Protein AF-A0A9W7VPP7-F1 (afdb_monomer)

Sequence (104 aa):
MFNDECVNFSEFVGGIGALGFMPYFRFRKSKTGDPKEHDHIAVICRDEPCSGAHIARVCVCCIGKVHVNDYDGFKEAISPETYDELVNLITNFSYTDVDYKAIR

Solvent-accessible surface area (backbone atoms only — not comparable to full-atom values): 6103 Å² total; per-residue (Å²): 130,84,69,92,63,70,34,43,65,68,57,40,54,51,50,38,46,73,72,51,31,40,79,45,78,50,76,60,73,57,92,79,71,50,88,81,64,78,31,34,35,34,32,24,33,60,51,82,96,46,51,74,38,69,41,29,39,28,31,38,80,37,69,61,50,56,47,74,46,75,52,96,57,50,74,77,73,43,56,68,67,60,49,52,54,49,52,50,48,51,38,34,24,38,54,77,66,66,70,84,74,58,81,125

Foldseek 3Di:
DQPPDQQEPVSLQVLLVVLQKHWAWDADPPPPLDPPDFGWIFIAHCDPPRHRPGQKIATQADAQPIDGPPDPCPCVVDDVVSVVSNCSSRNSYYYPPVPVSPPD

Secondary structure (DSSP, 8-state):
---S-PBPHHHHHHHHHHTTEEEEEE----SS--TTPPPEEEEEE-STTSTT-EEEEEETTSTT-EEE---TTHHHHS-HHHHHHHHHHHHHB----GGGS---

Nearest PDB structures (foldseek):
  2e2l-assembly1_D  TM=4.765E-01  e=2.757E+00  Helicobacter pylori 26695
  7xhn-assembly1_L  TM=4.486E-01  e=1.646E+00  Homo sapiens
  2dyu-assembly1_B  TM=3.398E-01  e=1.646E+00  Helic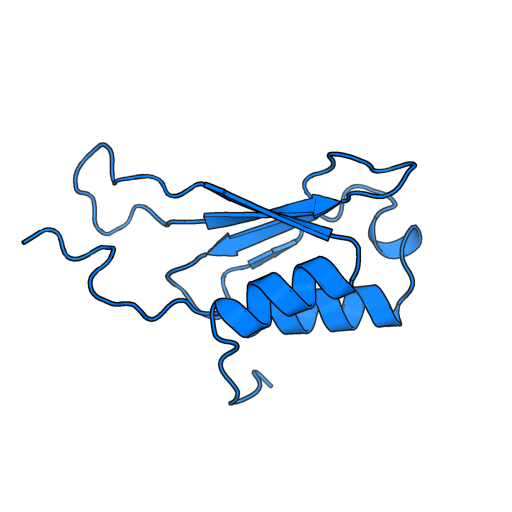obacter pylori 26695
  4fxy-assembly2_Q  TM=5.312E-01  e=6.370E+00  Rattus norvegicus
  8dga-assembly1_K  TM=4.385E-01  e=5.972E+00  Drosophila melanogaster

pLDDT: mean 71.77, std 14.65, range [34.47, 90.5]

Structure (mmCIF, N/CA/C/O backbone):
data_AF-A0A9W7VPP7-F1
#
_entry.id   AF-A0A9W7VPP7-F1
#
loop_
_atom_site.group_PDB
_atom_site.id
_atom_site.type_symbol
_atom_site.label_atom_id
_atom_site.label_alt_id
_atom_site.label_comp_id
_atom_site.label_asym_id
_atom_site.label_entity_id
_atom_site.label_seq_id
_atom_site.pdbx_PDB_ins_code
_atom_site.Cartn_x
_atom_site.Cartn_y
_atom_site.Cartn_z
_atom_site.occupancy
_atom_site.B_iso_or_equiv
_atom_site.auth_seq_id
_atom_site.auth_comp_id
_atom_site.auth_asym_i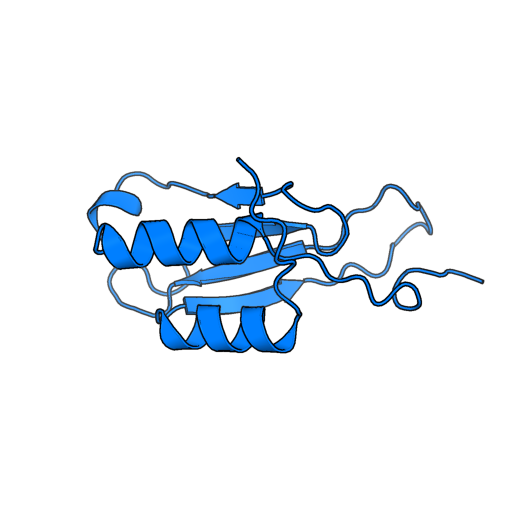d
_atom_site.auth_atom_id
_atom_site.pdbx_PDB_model_num
ATOM 1 N N . MET A 1 1 ? 15.969 2.379 9.939 1.00 34.47 1 MET A N 1
ATOM 2 C CA . MET A 1 1 ? 16.528 1.150 9.340 1.00 34.47 1 MET A CA 1
ATOM 3 C C . MET A 1 1 ? 15.459 0.617 8.413 1.00 34.47 1 MET A C 1
ATOM 5 O O . MET A 1 1 ? 14.340 0.463 8.875 1.00 34.47 1 MET A O 1
ATOM 9 N N . PHE A 1 2 ? 15.753 0.461 7.124 1.00 40.53 2 PHE A N 1
ATOM 10 C CA . PHE A 1 2 ? 14.880 -0.317 6.243 1.00 40.53 2 PHE A CA 1
ATOM 11 C C . PHE A 1 2 ? 15.055 -1.783 6.654 1.00 40.53 2 PHE A C 1
ATOM 13 O O . PHE A 1 2 ? 16.195 -2.197 6.859 1.00 40.53 2 PHE A O 1
ATOM 20 N N . ASN A 1 3 ? 13.965 -2.517 6.879 1.00 44.94 3 ASN A N 1
ATOM 21 C CA . ASN A 1 3 ? 14.059 -3.950 7.152 1.00 44.94 3 ASN A CA 1
ATOM 22 C C . ASN A 1 3 ? 14.596 -4.646 5.894 1.00 44.94 3 ASN A C 1
ATOM 24 O O . ASN A 1 3 ? 14.163 -4.332 4.788 1.00 44.94 3 ASN A O 1
ATOM 28 N N . ASP A 1 4 ? 15.521 -5.592 6.066 1.00 48.12 4 ASP A N 1
ATOM 29 C CA . ASP A 1 4 ? 16.079 -6.404 4.971 1.00 48.12 4 ASP A CA 1
ATOM 30 C C . ASP A 1 4 ? 15.044 -7.375 4.355 1.00 48.12 4 ASP A C 1
ATOM 32 O O . ASP A 1 4 ? 15.307 -8.020 3.340 1.00 48.12 4 ASP A O 1
ATOM 36 N N . GLU A 1 5 ? 13.847 -7.475 4.939 1.00 60.94 5 GLU A N 1
ATOM 37 C CA . GLU A 1 5 ? 12.741 -8.282 4.427 1.00 60.94 5 GLU A CA 1
ATOM 38 C C . GLU A 1 5 ? 11.921 -7.488 3.400 1.00 60.94 5 GLU A C 1
ATOM 40 O O . GLU A 1 5 ? 11.085 -6.650 3.739 1.00 60.94 5 GLU A O 1
ATOM 45 N N . CYS A 1 6 ? 12.164 -7.758 2.115 1.00 69.81 6 CYS A N 1
ATOM 46 C CA . CYS A 1 6 ? 11.296 -7.287 1.038 1.00 69.81 6 CYS A CA 1
ATOM 47 C C . CYS A 1 6 ? 9.957 -8.034 1.086 1.00 69.81 6 CYS A C 1
ATOM 49 O O . CYS A 1 6 ? 9.914 -9.241 0.857 1.00 69.81 6 CYS A O 1
ATOM 51 N N . VAL A 1 7 ? 8.867 -7.300 1.315 1.00 75.94 7 VAL A N 1
ATOM 52 C CA . VAL A 1 7 ? 7.499 -7.833 1.270 1.00 75.94 7 VAL A CA 1
ATOM 53 C C . VAL A 1 7 ? 7.141 -8.126 -0.185 1.00 75.94 7 VAL A C 1
ATOM 55 O O . VAL A 1 7 ? 7.206 -7.236 -1.042 1.00 75.94 7 VAL A O 1
ATOM 58 N N . ASN A 1 8 ? 6.757 -9.368 -0.478 1.00 79.38 8 ASN A N 1
ATOM 59 C CA . ASN A 1 8 ? 6.348 -9.772 -1.822 1.00 79.38 8 ASN A CA 1
ATOM 60 C C . ASN A 1 8 ? 4.896 -9.354 -2.132 1.00 79.38 8 ASN A C 1
ATOM 62 O O . ASN A 1 8 ? 4.153 -8.891 -1.270 1.00 79.38 8 ASN A O 1
ATOM 66 N N . PHE A 1 9 ? 4.455 -9.517 -3.383 1.00 80.19 9 PHE A N 1
ATOM 67 C CA . PHE A 1 9 ? 3.106 -9.106 -3.800 1.00 80.19 9 PHE A CA 1
ATOM 68 C C . PHE A 1 9 ? 1.976 -9.803 -3.039 1.00 80.19 9 PHE A C 1
ATOM 70 O O . PHE A 1 9 ? 1.000 -9.153 -2.674 1.00 80.19 9 PHE A O 1
ATOM 77 N N . SER A 1 10 ? 2.097 -11.105 -2.777 1.00 83.31 10 SER A N 1
ATOM 78 C CA . SER A 1 10 ? 1.062 -11.850 -2.055 1.00 83.31 10 SER A CA 1
ATOM 79 C C . SER A 1 10 ? 0.975 -11.408 -0.596 1.00 83.31 10 SER A C 1
ATOM 81 O O . SER A 1 10 ? -0.125 -11.222 -0.080 1.00 83.31 10 SER A O 1
ATOM 83 N N . GLU A 1 11 ? 2.122 -11.213 0.055 1.00 86.12 11 GLU A N 1
ATOM 84 C CA . GLU A 1 11 ? 2.209 -10.703 1.428 1.00 86.12 11 GLU A CA 1
ATOM 85 C C . GLU A 1 11 ? 1.662 -9.282 1.524 1.00 86.12 11 GLU A C 1
ATOM 87 O O . GLU A 1 11 ? 0.897 -8.976 2.433 1.00 86.12 11 GLU A O 1
ATOM 92 N N . PHE A 1 12 ? 1.975 -8.436 0.543 1.00 86.38 12 PHE A N 1
ATOM 93 C CA . PHE A 1 12 ? 1.448 -7.082 0.467 1.00 86.38 12 PHE A CA 1
ATOM 94 C C . PHE A 1 12 ? -0.076 -7.078 0.331 1.00 86.38 12 PHE A C 1
ATOM 96 O O . PHE A 1 12 ? -0.768 -6.446 1.123 1.00 86.38 12 PHE A O 1
ATOM 103 N N . VAL A 1 13 ? -0.629 -7.800 -0.646 1.00 85.50 13 VAL A N 1
ATOM 104 C CA . VAL A 1 13 ? -2.082 -7.827 -0.884 1.00 85.50 13 VAL A CA 1
ATOM 105 C C . VAL A 1 13 ? -2.831 -8.444 0.295 1.00 85.50 13 VAL A C 1
ATOM 107 O O . VAL A 1 13 ? -3.861 -7.907 0.707 1.00 85.50 13 VAL A O 1
ATOM 110 N N . GLY A 1 14 ? -2.303 -9.532 0.860 1.00 89.25 14 GLY A N 1
ATOM 111 C CA . GLY A 1 14 ? -2.862 -10.176 2.047 1.00 89.25 14 GLY A CA 1
ATOM 112 C C . GLY A 1 14 ? -2.810 -9.274 3.278 1.00 89.25 14 GLY A C 1
ATOM 113 O O . GLY A 1 14 ? -3.824 -9.118 3.953 1.00 89.25 14 GLY A O 1
ATOM 114 N N . GLY A 1 15 ? -1.668 -8.628 3.526 1.00 90.50 15 GLY A N 1
ATOM 115 C CA . GLY A 1 15 ? -1.469 -7.710 4.648 1.00 90.50 15 GLY A CA 1
ATOM 116 C C . GLY A 1 15 ? -2.373 -6.483 4.567 1.00 90.50 15 GLY A C 1
ATOM 117 O O . GLY A 1 15 ? -3.084 -6.182 5.519 1.00 90.50 15 GLY A O 1
ATOM 118 N N . ILE A 1 16 ? -2.444 -5.826 3.402 1.00 89.81 16 ILE A N 1
ATOM 119 C CA . ILE A 1 16 ? -3.360 -4.695 3.177 1.00 89.81 16 ILE A CA 1
ATOM 120 C C . ILE A 1 16 ? -4.816 -5.114 3.427 1.00 89.81 16 ILE A C 1
ATOM 122 O O . ILE A 1 16 ? -5.556 -4.386 4.087 1.00 89.81 16 ILE A O 1
ATOM 126 N N . GLY A 1 17 ? -5.222 -6.292 2.943 1.00 87.69 17 GLY A N 1
ATOM 127 C CA . GLY A 1 17 ? -6.567 -6.823 3.166 1.00 87.69 17 GLY A CA 1
ATOM 128 C C . GLY A 1 17 ? -6.870 -7.140 4.633 1.00 87.69 17 GLY A C 1
ATOM 129 O O . GLY A 1 17 ? -7.975 -6.858 5.097 1.00 87.69 17 GLY A O 1
ATOM 130 N N . ALA A 1 18 ? -5.901 -7.696 5.365 1.00 89.81 18 ALA A N 1
ATOM 131 C CA . ALA A 1 18 ? -6.030 -8.018 6.787 1.00 89.81 18 ALA A CA 1
ATOM 132 C C . ALA A 1 18 ? -6.184 -6.764 7.663 1.00 89.81 18 ALA A C 1
ATOM 134 O O . ALA A 1 18 ? -6.901 -6.800 8.658 1.00 89.81 18 ALA A O 1
ATOM 135 N N . LEU A 1 19 ? -5.578 -5.648 7.2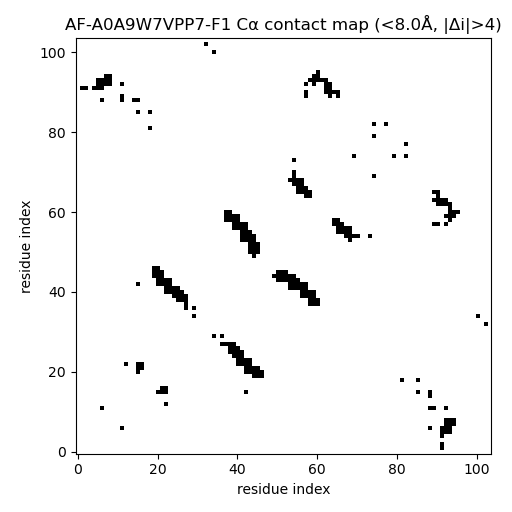49 1.00 88.56 19 LEU A N 1
ATOM 136 C CA . LEU A 1 19 ? -5.678 -4.349 7.917 1.00 88.56 19 LEU A CA 1
ATOM 137 C C . LEU A 1 19 ? -6.978 -3.577 7.614 1.00 88.56 19 LEU A C 1
ATOM 139 O O . LEU A 1 19 ? -7.113 -2.432 8.033 1.00 88.56 19 LEU A O 1
ATOM 143 N N . GLY A 1 20 ? -7.927 -4.156 6.868 1.00 85.69 20 GLY A N 1
ATOM 144 C CA . GLY A 1 20 ? -9.181 -3.478 6.504 1.00 85.69 20 GLY A CA 1
ATOM 145 C C . GLY A 1 20 ? -9.060 -2.529 5.305 1.00 85.69 20 GLY A C 1
ATOM 146 O O . GLY A 1 20 ? -10.004 -1.821 4.956 1.00 85.69 20 GLY A O 1
ATOM 147 N N . PHE A 1 21 ? -7.927 -2.536 4.603 1.00 87.62 21 PHE A N 1
ATOM 148 C CA . PHE A 1 21 ? -7.728 -1.734 3.399 1.00 87.62 21 PHE A CA 1
ATOM 149 C C . PHE A 1 21 ? -7.947 -2.563 2.126 1.00 87.62 21 PHE A C 1
ATOM 151 O O . PHE A 1 21 ? -8.006 -3.793 2.124 1.00 87.62 21 PHE A O 1
ATOM 158 N N . MET A 1 22 ? -8.088 -1.876 0.997 1.00 86.44 22 MET A N 1
ATOM 159 C CA . MET A 1 22 ? -8.201 -2.472 -0.328 1.00 86.44 22 MET A CA 1
ATOM 160 C C . MET A 1 22 ? -7.047 -1.987 -1.210 1.00 86.44 22 MET A C 1
ATOM 162 O O . MET A 1 22 ? -6.940 -0.783 -1.463 1.00 86.44 22 MET A O 1
ATOM 166 N N . PRO A 1 23 ? -6.202 -2.887 -1.739 1.00 82.25 23 PRO A N 1
ATOM 167 C CA . PRO A 1 23 ? -5.228 -2.506 -2.744 1.00 82.25 23 PRO A CA 1
ATOM 168 C C . PRO A 1 23 ? -5.950 -2.287 -4.079 1.00 82.25 23 PRO A C 1
ATOM 170 O O . PRO A 1 23 ? -6.553 -3.195 -4.647 1.00 82.25 23 PRO A O 1
ATOM 173 N N . TYR A 1 24 ? -5.888 -1.066 -4.594 1.00 81.62 24 TYR A N 1
ATOM 174 C CA . TYR A 1 24 ? -6.358 -0.707 -5.922 1.00 81.62 24 TYR A CA 1
ATOM 175 C C . TYR A 1 24 ? -5.173 -0.570 -6.873 1.00 81.62 24 TYR A C 1
ATOM 177 O O . TYR A 1 24 ? -4.409 0.403 -6.853 1.00 81.62 24 TYR A O 1
ATOM 185 N N . PHE A 1 25 ? -5.012 -1.578 -7.723 1.00 74.44 25 PHE A N 1
ATOM 186 C CA . PHE A 1 25 ? -3.902 -1.649 -8.657 1.00 74.44 25 PHE A CA 1
ATOM 187 C C . PHE A 1 25 ? -4.144 -0.729 -9.846 1.00 74.44 25 PHE A C 1
ATOM 189 O O . PHE A 1 25 ? -5.081 -0.914 -10.624 1.00 74.44 25 PHE A O 1
ATOM 196 N N . ARG A 1 26 ? -3.262 0.255 -10.025 1.00 67.50 26 ARG A N 1
ATOM 197 C CA . ARG A 1 26 ? -3.278 1.121 -11.199 1.00 67.50 26 ARG A CA 1
ATOM 198 C C . ARG A 1 26 ? -1.972 0.971 -11.958 1.00 67.50 26 ARG A C 1
ATOM 200 O O . ARG A 1 26 ? -1.147 1.882 -11.994 1.00 67.50 26 ARG A O 1
ATOM 207 N N . PHE A 1 27 ? -1.833 -0.181 -12.602 1.00 65.12 27 PHE A N 1
ATOM 208 C CA . PHE A 1 27 ? -0.761 -0.420 -13.556 1.00 65.12 27 PHE A CA 1
ATOM 209 C C . PHE A 1 27 ? -0.968 0.490 -14.768 1.00 65.12 27 PHE A C 1
ATOM 211 O O . PHE A 1 27 ? -1.935 0.351 -15.524 1.00 65.12 27 PHE A O 1
ATOM 218 N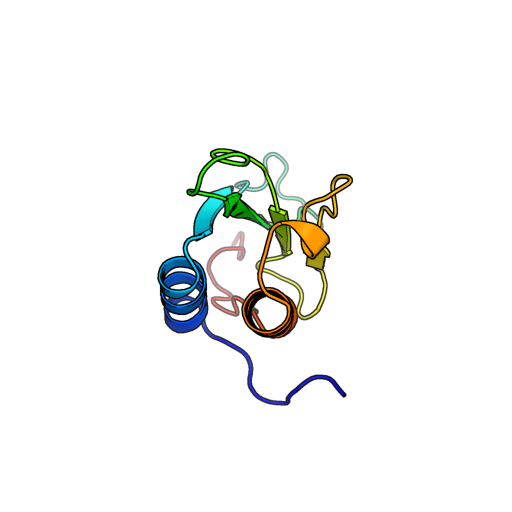 N . ARG A 1 28 ? -0.085 1.469 -14.940 1.00 57.44 28 ARG A N 1
ATOM 219 C CA . ARG A 1 28 ? 0.004 2.211 -16.188 1.00 57.44 28 ARG A CA 1
ATOM 220 C C . ARG A 1 28 ? 0.923 1.399 -17.087 1.00 57.44 28 ARG A C 1
ATOM 222 O O . ARG A 1 28 ? 2.137 1.495 -16.973 1.00 57.44 28 ARG A O 1
ATOM 229 N N . LYS A 1 29 ? 0.347 0.662 -18.048 1.00 51.09 29 LYS A N 1
ATOM 230 C CA . LYS A 1 29 ? 1.099 0.353 -19.275 1.00 51.09 29 LYS A CA 1
ATOM 231 C C . LYS A 1 29 ? 1.693 1.673 -19.740 1.00 51.09 29 LYS A C 1
ATOM 233 O O . LYS A 1 29 ? 0.914 2.620 -19.902 1.00 51.09 29 LYS A O 1
ATOM 238 N N . SER A 1 30 ? 3.018 1.749 -19.869 1.00 51.62 30 SER A N 1
ATOM 239 C CA . SER A 1 30 ? 3.666 2.996 -20.251 1.00 51.62 30 SER A CA 1
ATOM 240 C C . SER A 1 30 ? 2.961 3.498 -21.504 1.00 51.62 30 SER A C 1
ATOM 242 O O . SER A 1 30 ? 2.966 2.799 -22.522 1.00 51.62 30 SER A O 1
ATOM 244 N N . LYS A 1 31 ? 2.282 4.646 -21.448 1.00 47.72 31 LYS A N 1
ATOM 245 C CA . LYS A 1 31 ? 1.548 5.115 -22.640 1.00 47.72 31 LYS A CA 1
ATOM 246 C C .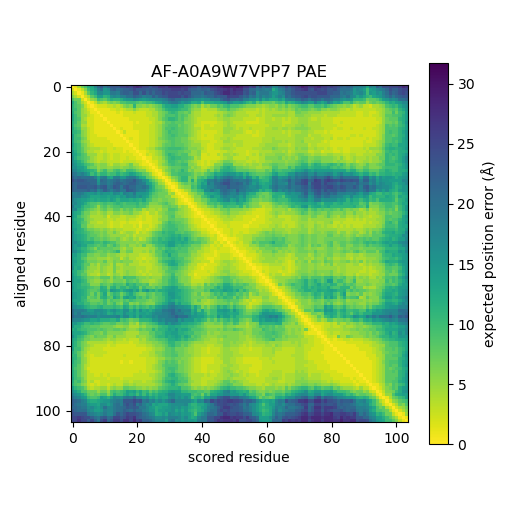 LYS A 1 31 ? 2.516 5.506 -23.759 1.00 47.72 31 LYS A C 1
ATOM 248 O O . LYS A 1 31 ? 2.105 5.649 -24.903 1.00 47.72 31 LYS A O 1
ATOM 253 N N . THR A 1 32 ? 3.782 5.679 -23.397 1.00 55.28 32 THR A N 1
ATOM 254 C CA . THR A 1 32 ? 4.850 6.292 -24.182 1.00 55.28 32 THR A CA 1
ATOM 255 C C . THR A 1 32 ? 6.073 5.388 -24.357 1.00 55.28 32 THR A C 1
ATOM 257 O O . THR A 1 32 ? 6.961 5.735 -25.127 1.00 55.28 32 THR A O 1
ATOM 260 N N . GLY A 1 33 ? 6.148 4.249 -23.658 1.00 54.66 33 GLY A N 1
ATOM 261 C CA . GLY A 1 33 ? 7.366 3.437 -23.596 1.00 54.66 33 GLY A CA 1
ATOM 262 C C . GLY A 1 33 ? 8.452 4.002 -22.675 1.00 54.66 33 GLY A C 1
ATOM 263 O O . GLY A 1 33 ? 9.553 3.459 -22.652 1.00 54.66 33 GLY A O 1
ATOM 264 N N . ASP A 1 34 ? 8.180 5.088 -21.937 1.00 59.03 34 ASP A N 1
ATOM 265 C CA . ASP A 1 34 ? 9.182 5.725 -21.081 1.00 59.03 34 ASP A CA 1
ATOM 266 C C . ASP A 1 34 ? 9.486 4.848 -19.847 1.00 59.03 34 ASP A C 1
ATOM 268 O O . ASP A 1 34 ? 8.606 4.652 -18.999 1.00 59.03 34 ASP A O 1
ATOM 272 N N . PRO A 1 35 ? 10.730 4.353 -19.689 1.00 56.06 35 PRO A N 1
ATOM 273 C CA . PRO A 1 35 ? 11.137 3.564 -18.526 1.00 56.06 35 PRO A CA 1
ATOM 274 C C . PRO A 1 35 ? 11.081 4.352 -17.206 1.00 56.06 35 PRO A C 1
ATOM 276 O O . PRO A 1 35 ? 11.169 3.757 -16.132 1.00 56.06 35 PRO A O 1
ATOM 279 N N . LYS A 1 36 ? 10.920 5.681 -17.259 1.00 61.56 36 LYS A N 1
ATOM 280 C CA . LYS A 1 36 ? 10.712 6.549 -16.091 1.00 61.56 36 LYS A CA 1
ATOM 281 C C . LYS A 1 36 ? 9.253 6.621 -15.642 1.00 61.56 36 LYS A C 1
ATOM 283 O O . LYS A 1 36 ? 8.986 7.173 -14.575 1.00 61.56 36 LYS A O 1
ATOM 288 N N . GLU A 1 37 ? 8.288 6.095 -16.400 1.00 67.25 37 GLU A N 1
ATOM 289 C CA . GLU A 1 37 ? 6.904 6.016 -15.924 1.00 67.25 37 GLU A CA 1
ATOM 290 C C . GLU A 1 37 ? 6.808 4.969 -14.806 1.00 67.25 37 GLU A C 1
ATOM 292 O O . GLU A 1 37 ? 7.095 3.791 -14.998 1.00 67.25 37 GLU A O 1
ATOM 297 N N . HIS A 1 38 ? 6.409 5.401 -13.610 1.00 70.69 38 HIS A N 1
ATOM 298 C CA . HIS A 1 38 ? 6.316 4.569 -12.410 1.00 70.69 38 HIS A CA 1
ATOM 299 C C . HIS A 1 38 ? 4.923 3.915 -12.293 1.00 70.69 38 HIS A C 1
ATOM 301 O O . HIS A 1 38 ? 3.896 4.584 -12.443 1.00 70.69 38 HIS A O 1
ATOM 307 N N . ASP A 1 39 ? 4.888 2.609 -12.003 1.00 73.62 39 ASP A N 1
ATOM 308 C CA . ASP A 1 39 ? 3.639 1.887 -11.721 1.00 73.62 39 ASP A CA 1
ATOM 309 C C . ASP A 1 39 ? 3.310 2.011 -10.247 1.00 73.62 39 ASP A C 1
ATOM 311 O O . ASP A 1 39 ? 4.213 1.944 -9.415 1.00 73.62 39 ASP A O 1
ATOM 315 N N . HIS A 1 40 ? 2.031 2.180 -9.920 1.00 78.12 40 HIS A N 1
ATOM 316 C CA . HIS A 1 40 ? 1.633 2.411 -8.542 1.00 78.12 40 HIS A CA 1
ATOM 317 C C . HIS A 1 40 ? 0.445 1.555 -8.118 1.00 78.12 40 HIS A C 1
ATOM 319 O O . HIS A 1 40 ? -0.485 1.317 -8.892 1.00 78.12 40 HIS A O 1
ATOM 325 N N . ILE A 1 41 ? 0.446 1.186 -6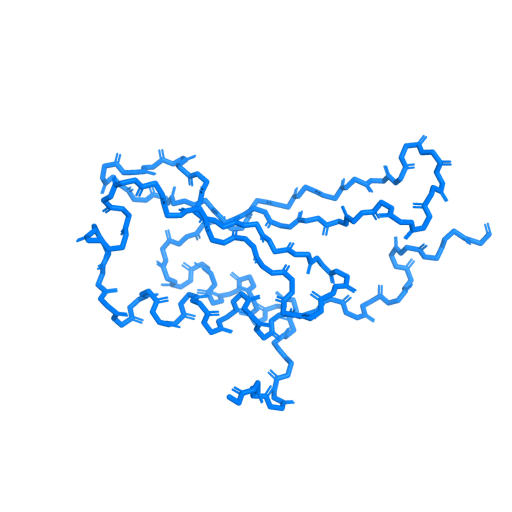.842 1.00 79.06 41 ILE A N 1
ATOM 326 C CA . ILE A 1 41 ? -0.718 0.640 -6.148 1.00 79.06 41 ILE A CA 1
ATOM 327 C C . ILE A 1 41 ? -1.257 1.740 -5.244 1.00 79.06 41 ILE A C 1
ATOM 329 O O . ILE A 1 41 ? -0.497 2.354 -4.493 1.00 79.06 41 ILE A O 1
ATOM 333 N N . ALA A 1 42 ? -2.550 2.030 -5.356 1.00 82.75 42 ALA A N 1
ATOM 334 C CA . ALA A 1 42 ? -3.241 2.871 -4.392 1.00 82.75 42 ALA A CA 1
ATOM 335 C C . ALA A 1 42 ? -3.776 1.983 -3.264 1.00 82.75 42 ALA A C 1
ATOM 337 O O . ALA A 1 42 ? -4.347 0.933 -3.534 1.00 82.75 42 ALA A O 1
ATOM 338 N N . VAL A 1 43 ? -3.607 2.398 -2.016 1.00 83.94 43 VAL A N 1
ATOM 339 C CA . VAL A 1 43 ? -4.252 1.761 -0.863 1.00 83.94 43 VAL A CA 1
ATOM 340 C C . VAL A 1 43 ? -5.512 2.554 -0.552 1.00 83.94 43 VAL A C 1
ATOM 342 O O . VAL A 1 43 ? -5.440 3.769 -0.369 1.00 83.94 43 VAL A O 1
ATOM 345 N N . ILE A 1 44 ? -6.658 1.881 -0.544 1.00 84.25 44 ILE A N 1
ATOM 346 C CA . ILE A 1 44 ? -7.975 2.486 -0.347 1.00 84.25 44 ILE A CA 1
ATOM 347 C C . ILE A 1 44 ? -8.546 2.027 0.992 1.00 84.25 44 ILE A C 1
ATOM 349 O O . ILE A 1 44 ? -8.523 0.837 1.294 1.00 84.25 44 ILE A O 1
ATOM 353 N N . CYS A 1 45 ? -9.078 2.950 1.788 1.00 81.50 45 CYS A N 1
ATOM 354 C CA . CYS A 1 45 ? -9.807 2.594 3.003 1.00 81.50 45 CYS A CA 1
ATOM 355 C C . CYS A 1 45 ? -11.162 1.973 2.656 1.00 81.50 45 CYS A C 1
ATOM 357 O O . CYS A 1 45 ? -11.872 2.479 1.784 1.00 81.50 45 CYS A O 1
ATOM 359 N N . ARG A 1 46 ? -11.518 0.862 3.307 1.00 80.62 46 ARG A N 1
ATOM 360 C CA . ARG A 1 46 ? -12.836 0.236 3.128 1.00 80.62 46 ARG A CA 1
ATOM 361 C C . ARG A 1 46 ? -13.851 0.696 4.160 1.00 80.62 46 ARG A C 1
ATOM 363 O O . ARG A 1 46 ? -15.044 0.684 3.859 1.00 80.62 46 ARG A O 1
ATOM 370 N N . ASP A 1 47 ? -13.380 1.098 5.328 1.00 75.56 47 ASP A N 1
ATOM 371 C CA . ASP A 1 47 ? -14.225 1.295 6.493 1.00 75.56 47 ASP A CA 1
ATOM 372 C C . ASP A 1 47 ? -14.710 2.744 6.602 1.00 75.56 47 ASP A C 1
ATOM 374 O O . ASP A 1 47 ? -14.015 3.704 6.259 1.00 75.56 47 ASP A O 1
ATOM 378 N N . GLU A 1 48 ? -15.946 2.900 7.071 1.00 73.75 48 GLU A N 1
ATOM 379 C CA . GLU A 1 48 ? -16.523 4.203 7.401 1.00 73.75 48 GLU A CA 1
ATOM 380 C C . GLU A 1 48 ? -15.778 4.836 8.593 1.00 73.75 48 GLU A C 1
ATOM 382 O O . GLU A 1 48 ? -15.337 4.111 9.487 1.00 73.75 48 GLU A O 1
ATOM 387 N N . PRO A 1 49 ? -15.638 6.175 8.652 1.00 73.19 49 PRO A N 1
ATOM 388 C CA . PRO A 1 49 ? -16.233 7.187 7.767 1.00 73.19 49 PRO A CA 1
ATOM 389 C C . PRO A 1 49 ? -15.412 7.479 6.498 1.00 73.19 49 PRO A C 1
ATOM 391 O O . PRO A 1 49 ? -15.718 8.400 5.743 1.00 73.19 49 PRO A O 1
ATOM 394 N N . CYS A 1 50 ? -14.314 6.754 6.287 1.00 72.88 50 CYS A N 1
ATOM 395 C CA . CYS A 1 50 ? -13.311 7.072 5.275 1.00 72.88 50 CYS A CA 1
ATOM 396 C C . CYS A 1 50 ? -13.361 6.143 4.057 1.00 72.88 50 CYS A C 1
ATOM 398 O O . CYS A 1 50 ? -12.390 6.063 3.300 1.00 72.88 50 CYS A O 1
ATOM 400 N N . SER A 1 51 ? -14.475 5.439 3.855 1.00 80.12 51 SER A N 1
ATOM 401 C CA . SER A 1 51 ? -14.606 4.458 2.783 1.00 80.12 51 SER A CA 1
ATOM 402 C C . SER A 1 51 ? -14.352 5.103 1.415 1.00 80.12 51 SER A C 1
ATOM 404 O O . SER A 1 51 ? -14.878 6.167 1.089 1.00 80.12 51 SER A O 1
ATOM 406 N N . GLY A 1 52 ? -13.493 4.480 0.607 1.00 78.69 52 GLY A N 1
ATOM 407 C CA . GLY A 1 52 ? -13.084 4.987 -0.704 1.00 78.69 52 GLY A CA 1
ATOM 408 C C . GLY A 1 52 ? -11.939 6.009 -0.684 1.00 78.69 52 GLY A C 1
ATOM 409 O O . GLY A 1 52 ? -11.443 6.373 -1.754 1.00 78.69 52 GLY A O 1
ATOM 410 N N . ALA A 1 53 ? -11.465 6.449 0.486 1.00 80.19 53 ALA A N 1
ATOM 411 C CA . ALA A 1 53 ? -10.344 7.382 0.580 1.00 80.19 53 ALA A CA 1
ATOM 412 C C . ALA A 1 53 ? -9.023 6.742 0.122 1.00 80.19 53 ALA A C 1
ATOM 414 O O . ALA A 1 53 ? -8.712 5.598 0.453 1.00 80.19 53 ALA A O 1
ATOM 415 N N . HIS A 1 54 ? -8.220 7.502 -0.629 1.00 82.00 54 HIS A N 1
ATOM 416 C CA . HIS A 1 54 ? -6.878 7.089 -1.045 1.00 82.00 54 HIS A CA 1
ATOM 417 C C . HIS A 1 54 ? -5.870 7.371 0.071 1.00 82.00 54 HIS A C 1
ATOM 419 O O . HIS A 1 54 ? -5.423 8.509 0.212 1.00 82.00 54 HIS A O 1
ATOM 425 N N . ILE A 1 55 ? -5.488 6.325 0.798 1.00 81.31 55 ILE A N 1
ATOM 426 C CA . ILE A 1 55 ? -4.612 6.380 1.973 1.00 81.31 55 ILE A CA 1
ATOM 427 C C . ILE A 1 55 ? -3.140 6.436 1.596 1.00 81.31 55 ILE A C 1
ATOM 429 O O . ILE A 1 55 ? -2.353 7.160 2.190 1.00 81.31 55 ILE A O 1
ATOM 433 N N . ALA A 1 56 ? -2.734 5.657 0.601 1.00 81.44 56 ALA A N 1
ATOM 434 C CA . ALA A 1 56 ? -1.340 5.614 0.195 1.00 81.44 56 ALA A CA 1
ATOM 435 C C . ALA A 1 56 ? -1.202 5.331 -1.292 1.00 81.44 56 ALA A C 1
ATOM 437 O O . ALA A 1 56 ? -2.101 4.800 -1.948 1.00 81.44 56 ALA A O 1
ATOM 438 N N . ARG A 1 57 ? -0.038 5.679 -1.827 1.00 81.12 57 ARG A N 1
ATOM 439 C CA . ARG A 1 57 ? 0.422 5.304 -3.154 1.00 81.12 57 ARG A CA 1
ATOM 440 C C . ARG A 1 57 ? 1.819 4.717 -3.035 1.00 81.12 57 ARG A C 1
ATOM 442 O O . ARG A 1 57 ? 2.732 5.383 -2.558 1.00 81.12 57 ARG A O 1
ATOM 449 N N . VAL A 1 58 ? 1.989 3.499 -3.525 1.00 78.94 58 VAL A N 1
ATOM 450 C CA . VAL A 1 58 ? 3.242 2.740 -3.432 1.00 78.94 58 VAL A CA 1
ATOM 451 C C . VAL A 1 58 ? 3.807 2.549 -4.835 1.00 78.94 58 VAL A C 1
ATOM 453 O O . VAL A 1 58 ? 3.048 2.092 -5.695 1.00 78.94 58 VAL A O 1
ATOM 456 N N . CYS A 1 59 ? 5.081 2.895 -5.115 1.00 76.56 59 CYS A N 1
ATOM 457 C CA . CYS A 1 59 ? 5.667 2.447 -6.390 1.00 76.56 59 CYS A CA 1
ATOM 458 C C . CYS A 1 59 ? 5.877 0.945 -6.341 1.00 76.56 59 CYS A C 1
ATOM 460 O O . CYS A 1 59 ? 6.562 0.420 -5.476 1.00 76.56 59 CYS A O 1
ATOM 462 N N . VAL A 1 60 ? 5.396 0.282 -7.377 1.00 73.81 60 VAL A N 1
ATOM 463 C CA . VAL A 1 60 ? 5.648 -1.133 -7.655 1.00 73.81 60 VAL A CA 1
ATOM 464 C C . VAL A 1 60 ? 7.143 -1.384 -7.928 1.00 73.81 60 VAL A C 1
ATOM 466 O O . VAL A 1 60 ? 7.670 -2.453 -7.672 1.00 73.81 60 VAL A O 1
ATOM 469 N N . CYS A 1 61 ? 7.843 -0.363 -8.411 1.00 68.44 61 CYS A N 1
ATOM 470 C CA . CYS A 1 61 ? 9.155 -0.433 -9.042 1.00 68.44 61 CYS A CA 1
ATOM 471 C C . CYS A 1 61 ? 10.344 0.047 -8.187 1.00 68.44 61 CYS A C 1
ATOM 473 O O . CYS A 1 61 ? 11.489 0.001 -8.632 1.00 68.44 61 CYS A O 1
ATOM 475 N N . CYS A 1 62 ? 10.075 0.669 -7.040 1.00 66.81 62 CYS A N 1
ATOM 476 C CA . CYS A 1 62 ? 11.074 1.368 -6.240 1.00 66.81 62 CYS A CA 1
ATOM 477 C C . CYS A 1 62 ? 10.776 1.105 -4.769 1.00 66.81 62 CYS A C 1
ATOM 479 O O . CYS A 1 62 ? 9.793 1.636 -4.252 1.00 66.81 62 CYS A O 1
ATOM 481 N N . ILE A 1 63 ? 11.651 0.344 -4.112 1.00 65.81 63 ILE A N 1
ATOM 482 C CA . ILE A 1 63 ? 11.620 0.148 -2.657 1.00 6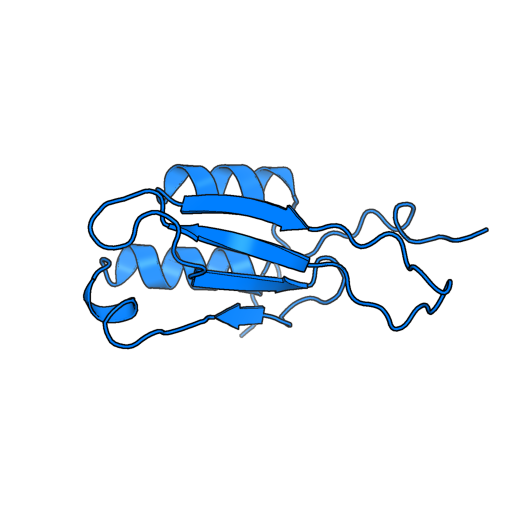5.81 63 ILE A CA 1
ATOM 483 C C . ILE A 1 63 ? 11.629 1.516 -1.964 1.00 65.81 63 ILE A C 1
ATOM 485 O O . ILE A 1 63 ? 12.356 2.425 -2.378 1.00 65.81 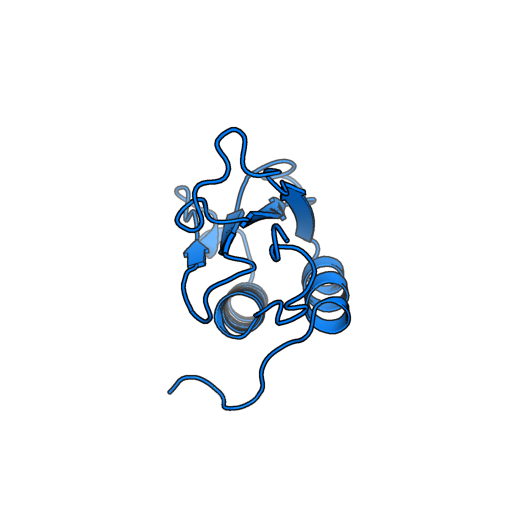63 ILE A O 1
ATOM 489 N N . GLY A 1 64 ? 10.800 1.679 -0.932 1.00 61.44 64 GLY A N 1
ATOM 490 C CA . GLY A 1 64 ? 10.757 2.887 -0.107 1.00 61.44 64 GLY A CA 1
ATOM 491 C C . GLY A 1 64 ? 10.200 4.143 -0.790 1.00 61.44 64 GLY A C 1
ATOM 492 O O . GLY A 1 64 ? 10.089 5.180 -0.138 1.00 61.44 64 GLY A O 1
ATOM 493 N N . LYS A 1 65 ? 9.807 4.095 -2.074 1.00 68.88 65 LYS A N 1
ATOM 494 C CA . LYS A 1 65 ? 9.076 5.201 -2.717 1.00 68.88 65 LYS A CA 1
ATOM 495 C C . LYS A 1 65 ? 7.583 5.055 -2.471 1.00 68.88 65 LYS A C 1
ATOM 497 O O . LYS A 1 65 ? 6.827 4.574 -3.320 1.00 68.88 65 LYS A O 1
ATOM 502 N N . VAL A 1 66 ? 7.182 5.524 -1.299 1.00 70.50 66 VAL A N 1
ATOM 503 C CA . VAL A 1 66 ? 5.795 5.574 -0.851 1.00 70.50 66 VAL A CA 1
ATOM 504 C C . VAL A 1 66 ? 5.375 7.020 -0.658 1.00 70.50 66 VAL A C 1
ATOM 506 O O . VAL A 1 66 ? 6.138 7.846 -0.165 1.00 70.50 66 VAL A O 1
ATOM 509 N N . HIS A 1 67 ? 4.138 7.315 -1.030 1.00 72.19 67 HIS A N 1
ATOM 510 C CA . HIS A 1 67 ? 3.443 8.512 -0.598 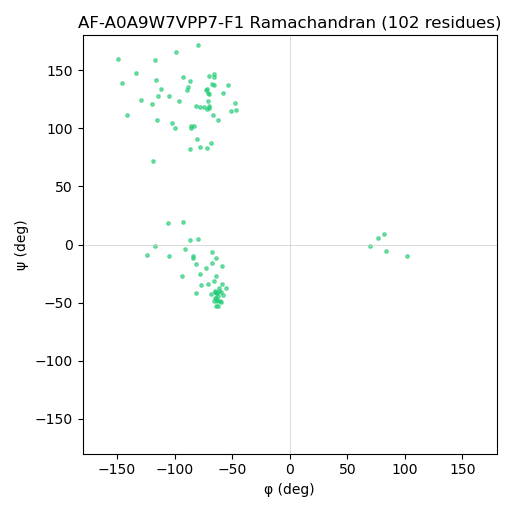1.00 72.19 67 HIS A CA 1
ATOM 511 C C . HIS A 1 67 ? 2.247 8.091 0.249 1.00 72.19 67 HIS A C 1
ATOM 513 O O . HIS A 1 67 ? 1.269 7.573 -0.291 1.00 72.19 67 HIS A O 1
ATOM 519 N N . VAL A 1 68 ? 2.319 8.295 1.561 1.00 74.50 68 VAL A N 1
ATOM 520 C CA . VAL A 1 68 ? 1.144 8.183 2.430 1.00 74.50 68 VAL A CA 1
ATOM 521 C C . VAL A 1 68 ? 0.391 9.501 2.322 1.00 74.50 68 VAL A C 1
ATOM 523 O O . VAL A 1 68 ? 0.946 10.568 2.569 1.00 74.50 68 VAL A O 1
ATOM 526 N N . ASN A 1 69 ? -0.846 9.430 1.851 1.00 69.56 69 ASN A N 1
ATOM 527 C CA . ASN A 1 69 ? -1.779 10.540 1.901 1.00 69.56 69 ASN A CA 1
ATOM 528 C C . ASN A 1 69 ? -2.366 10.581 3.308 1.00 69.56 69 ASN A C 1
ATOM 530 O O . ASN A 1 69 ? -3.389 9.958 3.583 1.00 69.56 69 ASN A O 1
ATOM 534 N N . ASP A 1 70 ? -1.714 11.341 4.173 1.00 60.94 70 ASP A N 1
ATOM 535 C CA . ASP A 1 70 ? -2.300 11.761 5.437 1.00 60.94 70 ASP A CA 1
ATOM 536 C C . ASP A 1 70 ? -3.259 12.917 5.112 1.00 60.94 70 ASP A C 1
ATOM 538 O O . ASP A 1 70 ? -2.866 14.082 5.071 1.00 60.94 70 ASP A O 1
ATOM 542 N N . TYR A 1 71 ? -4.495 12.609 4.708 1.00 65.38 71 TYR A N 1
ATOM 543 C CA . TYR A 1 71 ? -5.530 13.643 4.767 1.00 65.38 71 TYR A CA 1
ATOM 544 C C . TYR A 1 71 ? -5.836 13.904 6.241 1.00 65.38 71 TYR A C 1
ATOM 546 O O . TYR A 1 71 ? -5.785 12.969 7.041 1.00 65.38 71 TYR A O 1
ATOM 554 N N . ASP A 1 72 ? -6.140 15.158 6.586 1.00 59.25 72 ASP A N 1
ATOM 555 C CA . ASP A 1 72 ? -6.390 15.571 7.970 1.00 59.25 72 ASP A CA 1
ATOM 556 C C . ASP A 1 72 ? -7.343 14.587 8.668 1.00 59.25 72 ASP A C 1
ATOM 558 O O . ASP A 1 72 ? -8.501 14.436 8.264 1.00 59.25 72 ASP A O 1
ATOM 562 N N . GLY A 1 73 ? -6.844 13.901 9.698 1.00 65.38 73 GLY A N 1
ATOM 563 C CA . GLY A 1 73 ? -7.616 12.945 10.482 1.00 65.38 73 GLY A CA 1
ATOM 564 C C . GLY A 1 73 ? -7.380 11.466 10.167 1.00 65.38 73 GLY A C 1
ATOM 565 O O . GLY A 1 73 ? -7.905 10.647 10.912 1.00 65.38 73 GLY A O 1
ATOM 566 N N . PHE A 1 74 ? -6.659 11.069 9.104 1.00 72.38 74 PHE A N 1
ATOM 567 C CA . PHE A 1 74 ? -6.471 9.638 8.795 1.00 72.38 74 PHE A CA 1
ATOM 568 C C . PHE A 1 74 ? -5.687 8.917 9.890 1.00 72.38 74 PHE A C 1
ATOM 570 O O . PHE A 1 74 ? -6.151 7.907 10.420 1.00 72.38 74 PHE A O 1
ATOM 577 N N . LYS A 1 75 ? -4.514 9.445 10.247 1.00 73.88 75 LYS A N 1
ATOM 578 C CA . LYS A 1 75 ? -3.691 8.885 11.319 1.00 73.88 75 LYS A CA 1
ATOM 579 C C . LYS A 1 75 ? -4.435 8.845 12.655 1.00 73.88 75 LYS A C 1
ATOM 581 O O . LYS A 1 75 ? -4.232 7.920 13.433 1.00 73.88 75 LYS A O 1
ATOM 586 N N . GLU A 1 76 ? -5.301 9.821 12.917 1.00 74.56 76 GLU A N 1
ATOM 587 C CA . GLU A 1 76 ? -6.142 9.879 14.115 1.00 74.56 76 GLU A CA 1
ATOM 588 C C . GLU A 1 76 ? -7.367 8.950 14.052 1.00 74.56 76 GLU A C 1
ATOM 590 O O . GLU A 1 76 ? -7.885 8.553 15.095 1.00 74.56 76 GLU A O 1
ATOM 595 N N . ALA A 1 77 ? -7.843 8.609 12.851 1.00 74.06 77 ALA A N 1
ATOM 596 C CA . ALA A 1 77 ? -9.014 7.762 12.621 1.00 74.06 77 ALA A CA 1
ATOM 597 C C . ALA A 1 77 ? -8.700 6.261 12.663 1.00 74.06 77 ALA A C 1
ATOM 599 O O . ALA A 1 77 ? -9.629 5.453 12.704 1.00 74.06 77 ALA A O 1
ATOM 600 N N . ILE A 1 78 ? -7.421 5.877 12.654 1.00 79.00 78 ILE A N 1
ATOM 601 C CA . ILE A 1 78 ? -7.000 4.477 12.742 1.00 79.00 78 ILE A CA 1
ATOM 602 C C . ILE A 1 78 ? -6.179 4.230 14.004 1.00 79.00 78 ILE A C 1
ATOM 604 O O . ILE A 1 78 ? -5.611 5.148 14.592 1.00 79.00 78 ILE A O 1
ATOM 608 N N . SER A 1 79 ? -6.110 2.970 14.437 1.00 84.75 79 SER A N 1
ATOM 609 C CA . SER A 1 79 ? -5.271 2.636 15.586 1.00 84.75 79 SER A CA 1
ATOM 610 C C . SER A 1 79 ? -3.784 2.864 15.248 1.00 84.75 79 SER A C 1
ATOM 612 O O . SER A 1 79 ? -3.374 2.583 14.116 1.00 84.75 79 SER A O 1
ATOM 614 N N . PRO A 1 80 ? -2.955 3.331 16.201 1.00 85.81 80 PRO A N 1
ATOM 615 C CA . PRO A 1 80 ? -1.519 3.503 15.974 1.00 85.81 80 PRO A CA 1
ATOM 616 C C . PRO A 1 80 ? -0.829 2.220 15.491 1.00 85.81 80 PRO A C 1
ATOM 618 O O . PRO A 1 80 ? 0.010 2.272 14.601 1.00 85.81 80 PRO A O 1
ATOM 621 N N . GLU A 1 81 ? -1.243 1.067 16.022 1.00 88.81 81 GLU A N 1
ATOM 622 C CA . GLU A 1 81 ? -0.729 -0.253 15.638 1.00 88.81 81 GLU A CA 1
ATOM 623 C C . GLU A 1 81 ? -1.038 -0.559 14.164 1.00 88.81 81 GLU A C 1
ATOM 625 O O . GLU A 1 81 ? -0.140 -0.884 13.390 1.00 88.81 81 GLU A O 1
ATOM 630 N N . THR A 1 82 ? -2.289 -0.350 13.739 1.00 86.88 82 THR A N 1
ATOM 631 C CA . THR A 1 82 ? -2.712 -0.504 12.337 1.00 86.88 82 THR A CA 1
ATOM 632 C C . THR A 1 82 ? -1.962 0.454 11.410 1.00 86.88 82 THR A C 1
ATOM 634 O O . THR A 1 82 ? -1.626 0.084 10.284 1.00 86.88 82 THR A O 1
ATOM 637 N N . TYR A 1 83 ? -1.692 1.683 11.862 1.00 85.00 83 TYR A N 1
ATOM 638 C CA . TYR A 1 83 ? -0.937 2.669 11.088 1.00 85.00 83 TYR A CA 1
ATOM 639 C C . TYR A 1 83 ? 0.510 2.229 10.882 1.00 85.00 83 TYR A C 1
ATOM 641 O O . TYR A 1 83 ? 1.001 2.241 9.752 1.00 85.00 83 TYR A O 1
ATOM 649 N N . ASP A 1 84 ? 1.181 1.803 11.948 1.00 87.62 84 ASP A N 1
ATOM 650 C CA . ASP A 1 84 ? 2.571 1.364 11.886 1.00 87.62 84 ASP A CA 1
ATOM 651 C C . ASP A 1 84 ? 2.716 0.090 11.038 1.00 87.62 84 ASP A C 1
ATOM 653 O O . ASP A 1 84 ? 3.622 -0.000 10.206 1.00 87.62 84 ASP A O 1
ATOM 657 N N . GLU A 1 85 ? 1.791 -0.867 11.164 1.00 89.25 85 GLU A N 1
ATOM 658 C CA . GLU A 1 85 ? 1.745 -2.064 10.312 1.00 89.25 85 GLU A CA 1
ATOM 659 C C . GLU A 1 85 ? 1.523 -1.713 8.837 1.00 89.25 85 GLU A C 1
ATOM 661 O O . GLU A 1 85 ? 2.237 -2.222 7.965 1.00 89.25 85 GLU A O 1
ATOM 666 N N . LEU A 1 86 ? 0.599 -0.791 8.544 1.00 87.06 86 LEU A N 1
ATOM 667 C CA . LEU A 1 86 ? 0.367 -0.301 7.187 1.00 87.06 86 LEU A CA 1
ATOM 668 C C . LEU A 1 86 ? 1.635 0.336 6.608 1.00 87.06 86 LEU A C 1
ATOM 670 O O . LEU A 1 86 ? 2.031 -0.006 5.492 1.00 87.06 86 LEU A O 1
ATOM 674 N N . VAL A 1 87 ? 2.277 1.242 7.353 1.00 85.12 87 VAL A N 1
ATOM 675 C CA . VAL A 1 87 ? 3.507 1.934 6.934 1.00 85.12 87 VAL A CA 1
ATOM 676 C C . VAL A 1 87 ? 4.647 0.944 6.701 1.00 85.12 87 VAL A C 1
ATOM 678 O O . VAL A 1 87 ? 5.376 1.069 5.712 1.00 85.12 87 VAL A O 1
ATOM 681 N N . ASN A 1 88 ? 4.783 -0.070 7.550 1.00 86.94 88 ASN A N 1
ATOM 682 C CA . ASN A 1 88 ? 5.789 -1.114 7.380 1.00 86.94 88 ASN A CA 1
ATOM 683 C C . ASN A 1 88 ? 5.544 -1.942 6.112 1.00 86.94 88 ASN A C 1
ATOM 685 O O . ASN A 1 88 ? 6.476 -2.141 5.330 1.00 86.94 88 ASN A O 1
ATOM 689 N N . LEU A 1 89 ? 4.300 -2.363 5.856 1.00 86.38 89 LEU A N 1
ATOM 690 C CA . LEU A 1 89 ? 3.943 -3.116 4.647 1.00 86.38 89 LEU A CA 1
ATOM 691 C C . LEU A 1 89 ? 4.232 -2.324 3.371 1.00 86.38 89 LEU A C 1
ATOM 693 O O . LEU A 1 89 ? 4.854 -2.844 2.446 1.00 86.38 89 LEU A O 1
ATOM 697 N N . ILE A 1 90 ? 3.805 -1.061 3.307 1.00 83.81 90 ILE A N 1
ATOM 698 C CA . ILE A 1 90 ? 3.969 -0.237 2.099 1.00 83.81 90 ILE A CA 1
ATOM 699 C C . ILE A 1 90 ? 5.426 0.168 1.855 1.00 83.81 90 ILE A C 1
ATOM 701 O O . ILE A 1 90 ? 5.830 0.271 0.700 1.00 83.81 90 ILE A O 1
ATOM 705 N N . THR A 1 91 ? 6.219 0.389 2.908 1.00 81.88 91 THR A N 1
ATOM 706 C CA . THR A 1 91 ? 7.615 0.848 2.777 1.00 81.88 91 THR A CA 1
ATOM 707 C C . THR A 1 91 ? 8.555 -0.284 2.371 1.00 81.88 91 THR A C 1
ATOM 709 O O . THR A 1 91 ? 9.485 -0.052 1.595 1.00 81.88 91 THR A O 1
ATOM 712 N N . ASN A 1 92 ? 8.286 -1.501 2.850 1.00 81.06 92 ASN A N 1
ATOM 713 C CA . ASN A 1 92 ? 9.089 -2.691 2.556 1.00 81.06 92 ASN A CA 1
ATOM 714 C C . ASN A 1 92 ? 8.600 -3.458 1.315 1.00 81.06 92 ASN A C 1
ATOM 716 O O . ASN A 1 92 ? 9.229 -4.433 0.906 1.00 81.06 92 ASN A O 1
ATOM 720 N N . PHE A 1 93 ? 7.497 -3.034 0.694 1.00 78.69 93 PHE A N 1
ATOM 721 C CA . PHE A 1 93 ? 7.017 -3.640 -0.541 1.00 78.69 93 PHE A CA 1
ATOM 722 C C . PHE A 1 93 ? 7.891 -3.268 -1.737 1.00 78.69 93 PHE A C 1
ATOM 724 O O . PHE A 1 93 ? 8.171 -2.097 -2.009 1.00 78.69 93 PHE A O 1
ATOM 731 N N . SER A 1 94 ? 8.243 -4.285 -2.519 1.00 70.31 94 SER A N 1
ATOM 732 C CA . SER A 1 94 ? 8.720 -4.099 -3.882 1.00 70.31 94 SER A CA 1
ATOM 733 C C . SER A 1 94 ? 8.258 -5.238 -4.764 1.00 70.31 94 SER A C 1
ATOM 735 O O . SER A 1 94 ? 8.272 -6.402 -4.368 1.00 70.31 94 SER A O 1
ATOM 737 N N . TYR A 1 95 ? 7.841 -4.901 -5.976 1.00 65.44 95 TYR A N 1
ATOM 738 C CA . TYR A 1 95 ? 7.490 -5.891 -6.972 1.00 65.44 95 TYR A CA 1
ATOM 739 C C . TYR A 1 95 ? 8.667 -6.041 -7.925 1.00 65.44 95 TYR A C 1
ATOM 741 O O . TYR A 1 95 ? 8.899 -5.214 -8.807 1.00 65.44 95 TYR A O 1
ATOM 749 N N . THR A 1 96 ? 9.441 -7.096 -7.707 1.00 55.62 96 THR A N 1
ATOM 750 C CA . THR A 1 96 ? 10.632 -7.428 -8.490 1.00 55.62 96 THR A CA 1
ATOM 751 C C . THR A 1 96 ? 10.331 -8.383 -9.637 1.00 55.62 96 THR A C 1
ATOM 753 O O . THR A 1 96 ? 11.254 -8.992 -10.162 1.00 55.62 96 THR A O 1
ATOM 756 N N . ASP A 1 97 ? 9.073 -8.515 -10.066 1.00 54.03 97 ASP A N 1
ATOM 757 C CA . ASP A 1 97 ? 8.739 -9.268 -11.275 1.00 54.03 97 ASP A CA 1
ATOM 758 C C . ASP A 1 97 ? 9.200 -8.447 -12.494 1.00 54.03 97 ASP A C 1
ATOM 760 O O . ASP A 1 97 ? 8.481 -7.620 -13.067 1.00 54.03 97 ASP A O 1
ATOM 764 N N . VAL A 1 98 ? 10.492 -8.600 -12.792 1.00 44.81 98 VAL A N 1
ATOM 765 C CA . VAL A 1 98 ? 11.299 -7.790 -13.718 1.00 44.81 98 VAL A CA 1
ATOM 766 C C . VAL A 1 98 ? 10.728 -7.816 -15.143 1.00 44.81 98 VAL A C 1
ATOM 768 O O . VAL A 1 98 ? 10.977 -6.904 -15.931 1.00 44.81 98 VAL A O 1
ATOM 771 N N . ASP A 1 99 ? 9.885 -8.800 -15.456 1.00 45.75 99 ASP A N 1
ATOM 772 C CA . ASP A 1 99 ? 9.280 -8.976 -16.775 1.00 45.75 99 ASP A CA 1
ATOM 773 C C . ASP A 1 99 ? 8.046 -8.094 -17.026 1.00 45.75 99 ASP A C 1
ATOM 775 O O . ASP A 1 99 ? 7.681 -7.880 -18.182 1.00 45.75 99 ASP A O 1
ATOM 779 N N . TYR A 1 100 ? 7.412 -7.511 -16.000 1.00 46.78 100 TYR A N 1
ATOM 780 C CA . TYR A 1 100 ? 6.187 -6.719 -16.212 1.00 46.78 100 TYR A CA 1
ATOM 781 C C . TYR A 1 100 ? 6.449 -5.354 -16.885 1.00 46.78 100 TYR A C 1
ATOM 783 O O . TYR A 1 100 ? 5.547 -4.764 -17.483 1.00 46.78 100 TYR A O 1
ATOM 791 N N . LYS A 1 101 ? 7.694 -4.854 -16.829 1.00 44.31 101 LYS A N 1
ATOM 792 C CA . LYS A 1 101 ? 8.133 -3.604 -17.485 1.00 44.31 101 LYS A CA 1
ATOM 793 C C . LYS A 1 101 ? 9.200 -3.776 -18.554 1.00 44.31 101 LYS A C 1
ATOM 795 O O . LYS A 1 101 ? 9.592 -2.780 -19.166 1.00 44.31 101 LYS A O 1
ATOM 800 N N . ALA A 1 102 ? 9.659 -4.999 -18.801 1.00 37.12 102 ALA A N 1
ATOM 801 C CA . ALA A 1 102 ? 10.534 -5.267 -19.926 1.00 37.12 102 ALA A CA 1
ATOM 802 C C . ALA A 1 102 ? 9.736 -5.090 -21.229 1.00 37.12 102 ALA A C 1
ATOM 804 O O . ALA A 1 102 ? 9.154 -6.028 -21.768 1.00 37.12 102 ALA A O 1
ATOM 805 N N . ILE A 1 103 ? 9.695 -3.859 -21.744 1.00 35.12 103 ILE A N 1
ATOM 806 C CA . ILE A 1 103 ? 9.510 -3.644 -23.176 1.00 35.12 103 ILE A CA 1
ATOM 807 C C . ILE A 1 103 ? 10.735 -4.295 -23.820 1.00 35.12 103 ILE A C 1
ATOM 809 O O . ILE A 1 103 ? 11.851 -3.802 -23.656 1.00 35.12 103 ILE A O 1
ATOM 813 N N . ARG A 1 104 ? 10.533 -5.449 -24.458 1.00 34.59 104 ARG A N 1
ATOM 814 C CA . ARG A 1 104 ? 11.500 -5.990 -25.415 1.00 34.59 104 ARG A CA 1
ATOM 815 C C . ARG A 1 104 ? 11.470 -5.172 -26.695 1.00 34.59 104 ARG A C 1
ATOM 817 O O . ARG A 1 104 ? 10.350 -4.802 -27.114 1.00 34.59 104 ARG A O 1
#

Radius of gyration: 14.16 Å; Cα contacts (8 Å, |Δi|>4): 154; chains: 1; bounding box: 33×27×41 Å

Mean predicted aligned error: 8.73 Å